Protein AF-A0A3N5U226-F1 (afdb_monomer)

Sequence (161 aa):
MPENASSSQNANSTENKHLIASLEPAGKGGFFFINFNNREPLKILKSIIRDSGIFEGQILSDLRIQELFLENETELAKRTGMDILGRRPNSEKELRDKLARKGFSKAAVNRTSERFLELRLLDDLEYCKSWIRSRIYAKRSSRNEILGKLITKGVGRDIAK

Mean predicted aligned error: 9.75 Å

Solvent-accessible surface area (backbone atoms only — not comparable to full-atom values): 9388 Å² total; per-residue (Å²): 136,87,88,83,92,79,75,93,83,78,100,68,80,67,78,55,70,40,41,27,69,41,76,42,76,63,61,88,84,57,34,25,31,43,32,37,77,83,52,80,63,43,82,39,43,49,65,49,36,62,77,70,70,60,58,68,73,40,73,39,39,60,68,57,50,52,50,52,51,48,54,40,48,20,52,53,44,38,56,53,46,50,58,54,49,73,74,41,89,54,34,63,51,52,48,47,56,52,43,44,74,73,69,50,52,71,64,26,42,49,56,32,51,53,53,30,42,77,69,61,75,37,48,53,58,61,41,46,53,53,53,50,51,57,41,60,76,62,73,73,66,55,73,66,60,51,49,54,53,36,46,77,40,61,41,50,73,86,67,66,113

Radius of gyration: 22.62 Å; Cα contacts (8 Å, |Δi|>4): 182; chains: 1; bounding box: 49×48×61 Å

Secondary structure (DSSP, 8-state):
----------------EEEEEEEEE-SSSSEEEEEESSS--EEEEHHHHHHTT--TT-EEEHHHHHHHHHHHHHHHHHHHHHHHHHHS---HHHHHHHHHHTT--HHHHHHHHHHHHHTTS--HHHHHHHHHHHHHHTT---HHHHHHHHHHTT--TTT--

pLDDT: mean 83.79, std 16.19, range [37.62, 97.62]

Nearest PDB structures (foldseek):
  3d5l-assembly1_A  TM=7.750E-01  e=8.404E-08  Limosilactobacillus reuteri subsp. rodentiu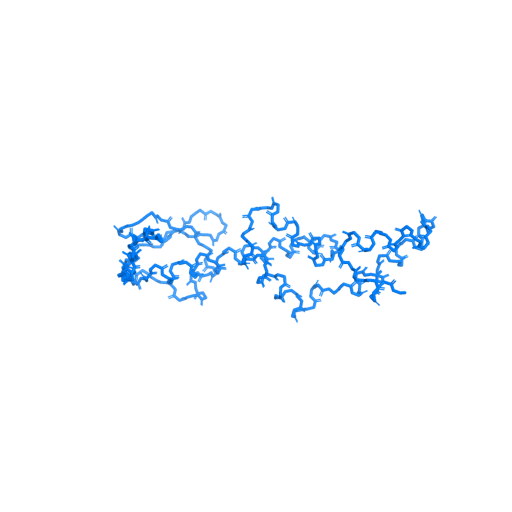m
  3d5l-assembly2_B  TM=8.131E-01  e=6.280E-07  Limosilactobacillus reuteri subsp. rodentium
  3e3v-assembly1_A  TM=9.405E-01  e=2.469E-04  Ligilactobacillus salivarius UCC118
  3dfg-assembly1_A  TM=9.156E-01  e=2.338E-03  Xanthomonas campestris pv. campestris
  3c1d-assembly3_A  TM=8.861E-01  e=5.044E-03  unclassified

Foldseek 3Di:
DDDDDDDDDDPDLPFPKWAQADWADPDPDQWTWRDTPPDDTDIAGNCLCVVVVNDHRDIDTPVRVVVSVLVRLLVVLLVVLCVVLVVDAAALQRSLVVSVVVPRDPSSSVSNSVVCVVVVSHDLLVVLVVQVVVCVVVVPDDLVVSLVVSVVSVRDPVSND

Structure (mmCIF, N/CA/C/O backbone):
data_AF-A0A3N5U226-F1
#
_entry.id   AF-A0A3N5U226-F1
#
loop_
_atom_site.group_PDB
_atom_site.id
_atom_site.type_symbol
_atom_site.label_atom_id
_atom_site.label_alt_id
_atom_site.label_comp_id
_atom_site.label_asym_id
_atom_site.label_entity_id
_atom_site.label_seq_id
_atom_site.pdbx_PDB_ins_code
_atom_site.Cartn_x
_atom_site.Cartn_y
_atom_site.Cartn_z
_atom_site.occupancy
_atom_site.B_iso_or_equiv
_atom_site.auth_seq_id
_atom_site.auth_comp_id
_atom_site.auth_asym_id
_atom_site.auth_atom_id
_atom_site.pdbx_PDB_model_num
ATOM 1 N N . MET A 1 1 ? 28.813 -32.248 28.721 1.00 40.25 1 MET A N 1
ATOM 2 C CA . MET A 1 1 ? 28.548 -31.010 29.481 1.00 40.25 1 MET A CA 1
ATOM 3 C C . MET A 1 1 ? 27.094 -30.617 29.235 1.00 40.25 1 MET A C 1
ATOM 5 O O . MET A 1 1 ? 26.733 -30.568 28.064 1.00 40.25 1 MET A O 1
ATOM 9 N N . PRO A 1 2 ? 26.255 -30.478 30.278 1.00 49.34 2 PRO A N 1
ATOM 10 C CA . PRO A 1 2 ? 24.883 -29.964 30.187 1.00 49.34 2 PRO A CA 1
ATOM 11 C C . PRO A 1 2 ? 24.832 -28.429 30.404 1.00 49.34 2 PRO A C 1
ATOM 13 O O . PRO A 1 2 ? 25.885 -27.829 30.582 1.00 49.34 2 PRO A O 1
ATOM 16 N N . GLU A 1 3 ? 23.614 -27.859 30.422 1.00 37.62 3 GLU A N 1
ATOM 17 C CA . GLU A 1 3 ? 23.191 -26.429 30.398 1.00 37.62 3 GLU A CA 1
ATOM 18 C C . GLU A 1 3 ? 23.043 -25.857 28.970 1.00 37.62 3 GLU A C 1
ATOM 20 O O . GLU A 1 3 ? 23.998 -25.781 28.213 1.00 37.62 3 GLU A O 1
ATOM 25 N N . ASN A 1 4 ? 21.856 -25.496 28.472 1.00 40.06 4 ASN A N 1
ATOM 26 C CA . ASN A 1 4 ? 20.805 -24.728 29.131 1.00 40.06 4 ASN A CA 1
ATOM 27 C C . ASN A 1 4 ? 19.396 -25.201 28.734 1.00 40.06 4 ASN A C 1
ATOM 29 O O . ASN A 1 4 ? 19.025 -25.187 27.561 1.00 40.06 4 ASN A O 1
ATOM 33 N N . ALA A 1 5 ? 18.588 -25.524 29.743 1.00 50.00 5 ALA A N 1
ATOM 34 C CA . ALA A 1 5 ? 17.144 -25.397 29.668 1.00 50.00 5 ALA A CA 1
ATOM 35 C C . ALA A 1 5 ? 16.786 -23.962 30.074 1.00 50.00 5 ALA A C 1
ATOM 37 O O . ALA A 1 5 ? 17.132 -23.519 31.166 1.00 50.00 5 ALA A O 1
ATOM 38 N N . SER A 1 6 ? 16.083 -23.237 29.210 1.00 43.75 6 SER A N 1
ATOM 39 C CA . SER A 1 6 ? 15.245 -22.111 29.618 1.00 43.75 6 SER A CA 1
ATOM 40 C C . SER A 1 6 ? 14.137 -21.919 28.594 1.00 43.75 6 SER A C 1
ATOM 42 O O . SER A 1 6 ? 14.302 -21.289 27.557 1.00 43.75 6 SER A O 1
ATOM 44 N N . SER A 1 7 ? 12.999 -22.494 28.972 1.00 43.88 7 SER A N 1
ATOM 45 C CA . SER A 1 7 ? 11.735 -21.768 29.021 1.00 43.88 7 SER A CA 1
ATOM 46 C C . SER A 1 7 ? 11.052 -21.472 27.689 1.00 43.88 7 SER A C 1
ATOM 48 O O . SER A 1 7 ? 11.143 -20.392 27.115 1.0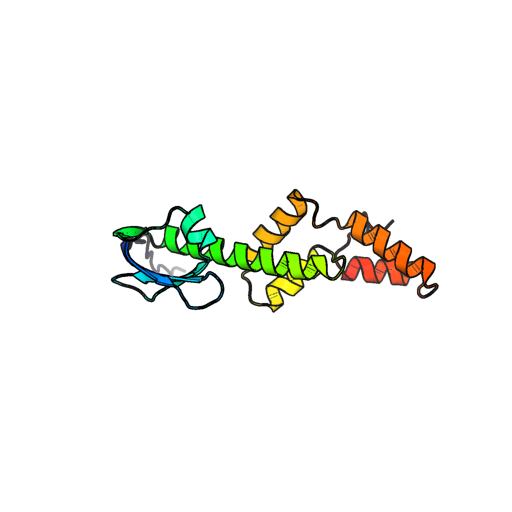0 43.88 7 SER A O 1
ATOM 50 N N . SER A 1 8 ? 10.204 -22.428 27.307 1.00 50.34 8 SER A N 1
ATOM 51 C CA . SER A 1 8 ? 8.808 -22.175 26.942 1.00 50.34 8 SER A CA 1
ATOM 52 C C . SER A 1 8 ? 8.261 -20.924 27.636 1.00 50.34 8 SER A C 1
ATOM 54 O O . SER A 1 8 ? 8.341 -20.893 28.857 1.00 50.34 8 SER A O 1
ATOM 56 N N . GLN A 1 9 ? 7.718 -19.961 26.875 1.00 40.97 9 GLN A N 1
ATOM 57 C CA . GLN A 1 9 ? 6.507 -19.122 27.076 1.00 40.97 9 GLN A CA 1
ATOM 58 C C . GLN A 1 9 ? 6.395 -18.262 25.790 1.00 40.97 9 GLN A C 1
ATOM 60 O O . GLN A 1 9 ? 7.381 -17.677 25.372 1.00 40.97 9 GLN A O 1
ATOM 65 N N . ASN A 1 10 ? 5.299 -18.151 25.037 1.00 44.03 10 ASN A N 1
ATOM 66 C CA . ASN A 1 10 ? 3.906 -18.128 25.446 1.00 44.03 10 ASN A CA 1
ATOM 67 C C . ASN A 1 10 ? 3.003 -18.499 24.249 1.00 44.03 10 ASN A C 1
ATOM 69 O O . ASN A 1 10 ? 2.854 -17.724 23.308 1.00 44.03 10 ASN A O 1
ATOM 73 N N . ALA A 1 11 ? 2.351 -19.660 24.314 1.00 43.47 11 ALA A N 1
ATOM 74 C CA . ALA A 1 11 ? 1.199 -20.018 23.484 1.00 43.47 11 ALA A CA 1
ATOM 75 C C . ALA A 1 11 ? -0.095 -19.408 24.071 1.00 43.47 11 ALA A C 1
ATOM 77 O O . ALA A 1 11 ? -1.097 -20.094 24.229 1.00 43.47 11 ALA A O 1
ATOM 78 N N . ASN A 1 12 ? -0.041 -18.121 24.437 1.00 42.69 12 ASN A N 1
ATOM 79 C CA . ASN A 1 12 ? -1.114 -17.370 25.097 1.00 42.69 12 ASN A CA 1
ATOM 80 C C . ASN A 1 12 ? -1.408 -16.062 24.346 1.00 42.69 12 ASN A C 1
ATOM 82 O O . ASN A 1 12 ? -1.397 -14.977 24.924 1.00 42.69 12 ASN A O 1
ATOM 86 N N . SER A 1 13 ? -1.684 -16.138 23.045 1.00 45.06 13 SER A N 1
ATOM 87 C CA . SER A 1 13 ? -2.413 -15.060 22.364 1.00 45.06 13 SER A CA 1
ATOM 88 C C . SER A 1 13 ? -3.897 -15.228 22.675 1.00 45.06 13 SER A C 1
ATOM 90 O O . SER A 1 13 ? -4.687 -15.583 21.805 1.00 45.06 13 SER A O 1
ATOM 92 N N . THR A 1 14 ? -4.267 -15.060 23.946 1.00 50.72 14 THR A N 1
ATOM 93 C CA . THR A 1 14 ? -5.661 -14.878 24.351 1.00 50.72 14 THR A CA 1
ATOM 94 C C . THR A 1 14 ? -6.273 -13.865 23.394 1.00 50.72 14 THR A C 1
ATOM 96 O O . THR A 1 14 ? -5.677 -12.813 23.176 1.00 50.72 14 THR A O 1
ATOM 99 N N . GLU A 1 15 ? -7.400 -14.212 22.771 1.00 66.12 15 GLU A N 1
ATOM 100 C CA . GLU A 1 15 ? -8.156 -13.343 21.870 1.00 66.12 15 GLU A CA 1
ATOM 101 C C . GLU A 1 15 ? -8.509 -12.032 22.585 1.00 66.12 15 GLU A C 1
ATOM 103 O O . GLU A 1 15 ? -9.603 -11.894 23.139 1.00 66.12 15 GLU A O 1
ATOM 108 N N . ASN A 1 16 ? -7.601 -11.057 22.604 1.00 84.25 16 ASN A N 1
ATOM 109 C CA . ASN A 1 16 ? -7.954 -9.731 23.065 1.00 84.25 16 ASN A CA 1
ATOM 110 C C . ASN A 1 16 ? -8.988 -9.211 22.079 1.00 84.25 16 ASN A C 1
ATOM 112 O O . ASN A 1 16 ? -8.772 -9.133 20.865 1.00 84.25 16 ASN A O 1
ATOM 116 N N . LYS A 1 17 ? -10.169 -8.970 22.631 1.00 91.62 17 LYS A N 1
ATOM 117 C CA . LYS A 1 17 ? -11.340 -8.502 21.918 1.00 91.62 17 LYS A CA 1
ATOM 118 C C . LYS A 1 17 ? -11.449 -7.010 22.161 1.00 91.62 17 LYS A C 1
ATOM 120 O O . LYS A 1 17 ? -11.430 -6.542 23.299 1.00 91.62 17 LYS A O 1
ATOM 125 N N . HIS A 1 18 ? -11.552 -6.269 21.073 1.00 93.44 18 HIS A N 1
ATOM 126 C CA . HIS A 1 18 ? -11.608 -4.820 21.074 1.00 93.44 18 HIS A CA 1
ATOM 127 C C . HIS A 1 18 ? -12.950 -4.401 20.498 1.00 93.44 18 HIS A C 1
ATOM 129 O O . HIS A 1 18 ? -13.240 -4.673 19.332 1.00 93.44 18 HIS A O 1
ATOM 135 N N . LEU A 1 19 ? -13.778 -3.772 21.328 1.00 95.75 19 LEU A N 1
ATOM 136 C CA . LEU A 1 19 ? -15.070 -3.251 20.903 1.00 95.75 19 LEU A CA 1
ATOM 137 C C . LEU A 1 19 ? -14.854 -1.906 20.215 1.00 95.75 19 LEU A C 1
ATOM 139 O O . LEU A 1 19 ? -14.226 -1.016 20.792 1.00 95.75 19 LEU A O 1
ATOM 143 N N . ILE A 1 20 ? -15.404 -1.751 19.016 1.00 96.75 20 ILE A N 1
ATOM 144 C CA . ILE A 1 20 ? -15.470 -0.465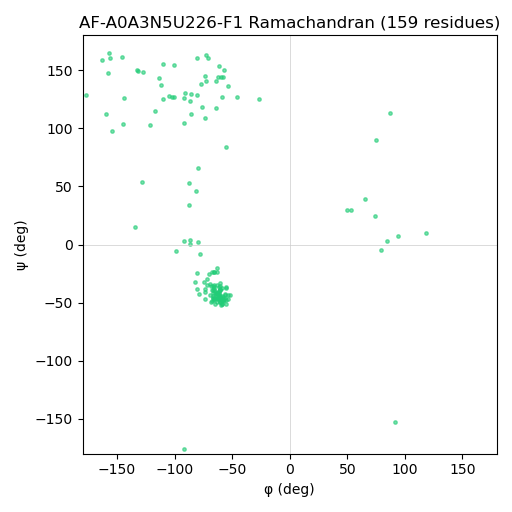 18.327 1.00 96.75 20 ILE A CA 1
ATOM 145 C C . ILE A 1 20 ? -16.539 0.384 19.012 1.00 96.75 20 ILE A C 1
ATOM 147 O O . ILE A 1 20 ? -17.731 0.102 18.901 1.00 96.75 20 ILE A O 1
ATOM 151 N N . ALA A 1 21 ? -16.099 1.409 19.732 1.00 95.75 21 ALA A N 1
ATOM 152 C CA . ALA A 1 21 ? -16.960 2.320 20.472 1.00 95.75 21 ALA A CA 1
ATOM 153 C C . ALA A 1 21 ? -17.604 3.370 19.556 1.00 95.75 21 ALA A C 1
ATOM 155 O O . ALA A 1 21 ? -18.792 3.641 19.694 1.00 95.75 21 ALA A O 1
ATOM 156 N N . SER A 1 22 ? -16.840 3.938 18.618 1.00 96.12 22 SER A N 1
ATOM 157 C CA . SER A 1 22 ? -17.352 4.898 17.633 1.00 96.12 22 SER A CA 1
ATOM 158 C C . SER A 1 22 ? -16.490 4.954 16.367 1.00 96.12 22 SER A C 1
ATOM 160 O O . SER A 1 22 ? -15.321 4.546 16.364 1.00 96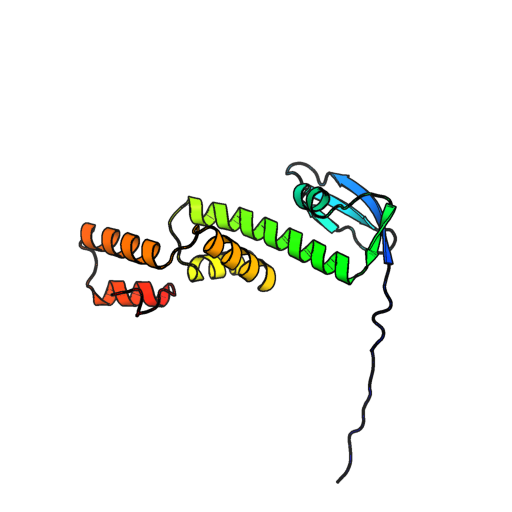.12 22 SER A O 1
ATOM 162 N N . LEU A 1 23 ? -17.078 5.463 15.281 1.00 96.19 23 LEU A N 1
ATOM 163 C CA . LEU A 1 23 ? -16.442 5.739 13.996 1.00 96.19 23 LEU A CA 1
ATOM 164 C C . LEU A 1 23 ? -16.594 7.223 13.647 1.00 96.19 23 LEU A C 1
ATOM 166 O O . LEU A 1 23 ? -17.628 7.670 13.153 1.00 96.19 23 LEU A O 1
ATOM 170 N N . GLU A 1 24 ? -15.528 7.995 13.829 1.00 95.50 24 GLU A N 1
ATOM 171 C CA . GLU A 1 24 ? -15.587 9.453 13.696 1.00 95.50 24 GLU A CA 1
ATOM 172 C C . GLU A 1 24 ? -14.807 9.954 12.477 1.00 95.50 24 GLU A C 1
ATOM 174 O O . GLU A 1 24 ? -13.688 9.500 12.235 1.00 95.50 24 GLU A O 1
ATOM 179 N N . PRO A 1 25 ? -15.329 10.911 11.688 1.00 95.56 25 PRO A N 1
ATOM 180 C CA . PRO A 1 25 ? -14.572 11.503 10.590 1.00 95.56 25 PRO A CA 1
ATOM 181 C C . PRO A 1 25 ? -13.279 12.169 11.082 1.00 95.56 25 PRO A C 1
ATOM 183 O O . PRO A 1 25 ? -13.301 13.071 11.913 1.00 95.56 25 PRO A O 1
ATOM 186 N N . ALA A 1 26 ? -12.138 11.810 10.492 1.00 93.12 26 ALA A N 1
ATOM 187 C CA . ALA A 1 26 ? -10.826 12.358 10.852 1.00 93.12 26 ALA A CA 1
ATOM 188 C C . ALA A 1 26 ? -10.490 13.662 10.089 1.00 93.12 26 ALA A C 1
ATOM 190 O O . ALA A 1 26 ? -9.337 13.901 9.718 1.00 93.12 26 ALA A O 1
ATOM 191 N N . GLY A 1 27 ? -11.507 14.485 9.808 1.00 87.56 27 GLY A N 1
ATOM 192 C CA . GLY A 1 27 ? -11.406 15.734 9.045 1.00 87.56 27 GLY A CA 1
ATOM 193 C C . GLY A 1 27 ? -11.636 15.588 7.533 1.00 87.56 27 GLY A C 1
ATOM 194 O O . GLY A 1 27 ? -12.357 14.706 7.063 1.00 87.56 27 GLY A O 1
ATOM 195 N N . LYS A 1 28 ? -11.037 16.490 6.740 1.00 75.25 28 LYS A N 1
ATOM 196 C CA . LYS A 1 28 ? -11.107 16.451 5.266 1.00 75.25 28 LYS A CA 1
ATOM 197 C C . LYS A 1 28 ? -10.152 15.377 4.724 1.00 75.25 28 LYS A C 1
ATOM 199 O O . LYS A 1 28 ? -9.020 15.275 5.183 1.00 75.25 28 LYS A O 1
ATOM 204 N N . GLY A 1 29 ? -10.589 14.599 3.729 1.00 75.25 29 GLY A N 1
ATOM 205 C CA . GLY A 1 29 ? -9.735 13.605 3.051 1.00 75.25 29 GLY A CA 1
ATOM 206 C C . GLY A 1 29 ? -10.182 12.144 3.158 1.00 75.25 29 GLY A C 1
ATOM 207 O O . GLY A 1 29 ? -9.435 11.258 2.759 1.00 75.25 29 GLY A O 1
ATOM 208 N N . GLY A 1 30 ? -11.392 11.875 3.662 1.00 90.69 30 GLY A N 1
ATOM 209 C CA . GLY A 1 30 ? -11.992 10.536 3.607 1.00 90.69 30 GLY A CA 1
ATOM 210 C C . GLY A 1 30 ? -11.395 9.521 4.587 1.00 90.69 30 GLY A C 1
ATOM 211 O O . GLY A 1 30 ? -11.483 8.322 4.334 1.00 90.69 30 GLY A O 1
ATOM 212 N N . PHE A 1 31 ? -10.800 9.987 5.684 1.00 95.12 31 PHE A N 1
ATOM 213 C CA . PHE A 1 31 ? -10.332 9.157 6.796 1.00 95.12 31 PHE A CA 1
ATOM 214 C C . PHE A 1 31 ? -11.322 9.196 7.957 1.00 95.12 31 PHE A C 1
ATOM 216 O O . PHE A 1 31 ? -12.036 10.182 8.132 1.00 95.12 31 PHE A O 1
ATOM 223 N N . PHE A 1 32 ? -11.312 8.143 8.761 1.00 96.88 32 PHE A N 1
ATOM 224 C CA . PHE A 1 32 ? -12.081 8.000 9.989 1.00 96.88 32 PHE A CA 1
ATOM 225 C C . PHE A 1 32 ? -11.167 7.492 11.105 1.00 96.88 32 PHE A C 1
ATOM 227 O O . PHE A 1 32 ? -10.200 6.775 10.839 1.00 96.88 32 PHE A O 1
ATOM 234 N N . PHE A 1 33 ? -11.473 7.865 12.339 1.00 97.06 33 PHE A N 1
ATOM 235 C CA . PHE A 1 33 ? -10.934 7.242 13.535 1.00 97.06 33 PHE A CA 1
ATOM 236 C C . PHE A 1 33 ? -11.868 6.120 13.975 1.00 97.06 33 PHE A C 1
ATOM 238 O O . PHE A 1 33 ? -13.066 6.332 14.141 1.00 97.06 33 PHE A O 1
ATOM 245 N N . ILE A 1 34 ? -11.305 4.928 14.140 1.00 96.88 34 ILE A N 1
ATOM 246 C CA . ILE A 1 34 ? -11.947 3.803 14.807 1.00 96.88 34 ILE A CA 1
ATOM 247 C C . ILE A 1 34 ? -11.549 3.890 16.273 1.00 96.88 34 ILE A C 1
ATOM 249 O O . ILE A 1 34 ? -10.402 3.589 16.613 1.00 96.88 34 ILE A O 1
ATOM 253 N N . ASN A 1 35 ? -12.476 4.334 17.114 1.00 96.56 35 ASN A N 1
ATOM 254 C CA . ASN A 1 35 ? -12.268 4.422 18.551 1.00 96.56 35 ASN A CA 1
ATOM 255 C C . ASN A 1 35 ? -12.601 3.075 19.184 1.00 96.56 35 ASN A C 1
ATOM 257 O O . ASN A 1 35 ? -13.667 2.510 18.936 1.00 96.56 35 ASN A O 1
ATOM 261 N N . PHE A 1 36 ? -11.696 2.563 20.009 1.00 95.31 36 PHE A N 1
ATOM 262 C CA . PHE A 1 36 ? -11.902 1.321 20.741 1.00 95.31 36 PHE A CA 1
ATOM 263 C C . PHE A 1 36 ? -12.064 1.609 22.228 1.00 95.31 36 PHE A C 1
ATOM 265 O O . PHE A 1 36 ? -11.552 2.599 22.741 1.00 95.31 36 PHE A O 1
ATOM 272 N N . ASN A 1 37 ? -12.739 0.715 22.941 1.00 92.25 37 ASN A N 1
ATOM 273 C CA . ASN A 1 37 ? -12.935 0.858 24.384 1.00 92.25 37 ASN A CA 1
ATOM 274 C C . ASN A 1 37 ? -11.654 0.667 25.218 1.00 92.25 37 ASN A C 1
ATOM 276 O O . ASN A 1 37 ? -11.581 1.142 26.346 1.00 92.25 37 ASN A O 1
ATOM 280 N N . ASN A 1 38 ? -10.676 -0.072 24.699 1.00 91.06 38 ASN A N 1
ATOM 281 C CA . ASN A 1 38 ? -9.528 -0.569 25.461 1.00 91.06 38 ASN A CA 1
ATOM 282 C C . ASN A 1 38 ? -8.184 -0.373 24.742 1.00 91.06 38 ASN A C 1
ATOM 284 O O . ASN A 1 38 ? -7.196 -1.014 25.101 1.00 91.06 38 ASN A O 1
ATOM 288 N N . ARG A 1 39 ? -8.14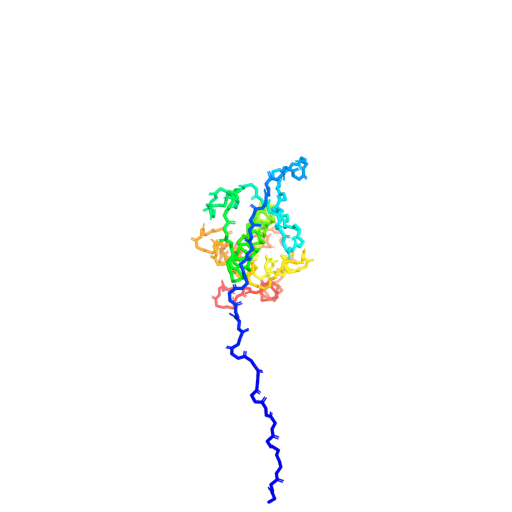2 0.463 23.702 1.00 92.06 39 ARG A N 1
ATOM 289 C CA . ARG A 1 39 ? -6.915 0.766 22.961 1.00 92.06 39 ARG A CA 1
ATOM 290 C C . ARG A 1 39 ? -7.016 2.103 22.244 1.00 92.06 39 ARG A C 1
ATOM 292 O O . ARG A 1 39 ? -8.106 2.626 22.029 1.00 92.06 39 ARG A O 1
ATOM 299 N N . GLU A 1 40 ? -5.857 2.592 21.828 1.00 92.50 40 GLU A N 1
ATOM 300 C CA . GLU A 1 40 ? -5.741 3.825 21.062 1.00 92.50 40 GLU A CA 1
ATOM 301 C C . GLU A 1 40 ? -6.548 3.780 19.752 1.00 92.50 40 GLU A C 1
ATOM 303 O O . GLU A 1 40 ? -6.609 2.727 19.094 1.00 92.50 40 GLU A O 1
ATOM 308 N N . PRO A 1 41 ? -7.134 4.918 19.337 1.00 93.81 41 PRO A N 1
ATOM 309 C CA . PRO A 1 41 ? -7.856 5.015 18.081 1.00 93.81 41 PRO A CA 1
ATOM 310 C C . PRO A 1 41 ? -6.988 4.686 16.866 1.00 93.81 41 PRO A C 1
ATOM 312 O O . PRO A 1 41 ? -5.819 5.067 16.775 1.00 93.81 41 PRO A O 1
ATOM 315 N N . LEU A 1 42 ? -7.589 4.041 15.867 1.00 93.88 42 LEU A N 1
ATOM 316 C CA . LEU A 1 42 ? -6.938 3.788 14.582 1.00 93.88 42 LEU A CA 1
ATOM 317 C C . LEU A 1 42 ? -7.469 4.711 13.495 1.00 93.88 42 LEU A C 1
ATOM 319 O O . LEU A 1 42 ? -8.666 4.746 13.230 1.00 93.88 42 LEU A O 1
ATOM 323 N N . LYS A 1 43 ? -6.569 5.395 12.785 1.00 95.38 43 LYS A N 1
ATOM 324 C CA . LYS A 1 43 ? -6.932 6.188 11.607 1.00 95.38 43 LYS A CA 1
ATOM 325 C C . LYS A 1 43 ? -6.964 5.317 10.352 1.00 95.38 43 LYS A C 1
ATOM 327 O O . LYS A 1 43 ? -5.916 4.890 9.870 1.00 95.38 43 LYS A O 1
ATOM 332 N N . ILE A 1 44 ? -8.150 5.113 9.788 1.00 96.25 44 ILE A N 1
ATOM 333 C CA . ILE A 1 44 ? -8.391 4.229 8.642 1.00 96.25 44 ILE A CA 1
ATOM 334 C C . ILE A 1 44 ? -9.140 4.977 7.533 1.00 96.25 44 ILE A C 1
ATOM 336 O O . ILE A 1 44 ? -9.923 5.896 7.776 1.00 96.25 44 ILE A O 1
ATOM 340 N N . LEU A 1 45 ? -8.883 4.615 6.278 1.00 96.31 45 LEU A N 1
ATOM 341 C CA . LEU A 1 45 ? -9.627 5.121 5.128 1.00 96.31 45 LEU A CA 1
ATOM 342 C C . LEU A 1 45 ? -11.098 4.687 5.171 1.00 96.31 45 LEU A C 1
ATOM 344 O O . LEU A 1 45 ? -11.410 3.523 5.413 1.00 96.31 45 LEU A O 1
ATOM 348 N N . LYS A 1 46 ? -12.010 5.587 4.787 1.00 95.31 46 LYS A N 1
ATOM 349 C CA . LYS A 1 46 ? -13.445 5.281 4.655 1.00 95.31 46 LYS A CA 1
ATOM 350 C C . LYS A 1 46 ? -13.706 4.092 3.727 1.00 95.31 46 LYS A C 1
ATOM 352 O O . LYS A 1 46 ? -14.619 3.314 3.975 1.00 95.31 46 LYS A O 1
ATOM 357 N N . SER A 1 47 ? -12.924 3.965 2.650 1.00 94.56 47 SER A N 1
ATOM 358 C CA . SER A 1 47 ? -13.048 2.831 1.729 1.00 94.56 47 SER A CA 1
ATOM 359 C C . SER A 1 47 ? -12.791 1.513 2.443 1.00 94.56 47 SER A C 1
ATOM 361 O O . SER A 1 47 ? -13.595 0.611 2.312 1.00 94.56 47 SER A O 1
ATOM 363 N N . ILE A 1 48 ? -11.756 1.446 3.278 1.00 96.69 48 ILE A N 1
ATOM 364 C CA . ILE A 1 48 ? -11.405 0.234 4.021 1.00 96.69 48 ILE A CA 1
ATOM 365 C C . ILE A 1 48 ? -12.474 -0.108 5.053 1.00 96.69 48 ILE A C 1
ATOM 367 O O . ILE A 1 48 ? -12.878 -1.254 5.139 1.00 96.69 48 ILE A O 1
ATOM 371 N N . ILE A 1 49 ? -13.015 0.878 5.771 1.00 95.88 49 ILE A N 1
ATOM 372 C CA . ILE A 1 49 ? -14.121 0.630 6.713 1.00 95.88 49 ILE A CA 1
ATOM 373 C C . ILE A 1 49 ? -15.306 -0.032 6.003 1.00 95.88 49 ILE A C 1
ATOM 375 O O . ILE A 1 49 ? -15.834 -1.031 6.480 1.00 95.88 49 ILE A O 1
ATOM 379 N N . ARG A 1 50 ? -15.687 0.485 4.831 1.00 95.31 50 ARG A N 1
ATOM 380 C CA . ARG A 1 50 ? -16.782 -0.075 4.035 1.00 95.31 50 ARG A CA 1
ATOM 381 C C . ARG A 1 50 ? -16.433 -1.450 3.457 1.00 95.31 50 ARG A C 1
ATOM 383 O O . ARG A 1 50 ? -17.232 -2.370 3.578 1.00 95.31 50 ARG A O 1
ATOM 390 N N . ASP A 1 51 ? -15.276 -1.575 2.817 1.00 95.00 51 ASP A N 1
ATOM 391 C CA . ASP A 1 51 ? -14.886 -2.765 2.054 1.00 95.00 51 ASP A CA 1
ATOM 392 C C . ASP A 1 51 ? -14.560 -3.948 2.990 1.00 95.00 51 ASP A C 1
ATOM 394 O O . ASP A 1 51 ? -14.814 -5.099 2.646 1.00 95.00 51 ASP A O 1
ATOM 398 N N . SER A 1 52 ? -14.077 -3.658 4.201 1.00 93.94 52 SER A N 1
ATOM 399 C CA . SER A 1 52 ? -13.753 -4.637 5.246 1.00 93.94 52 SER A CA 1
ATOM 400 C C . SER A 1 52 ? -14.917 -4.902 6.214 1.00 93.94 52 SER A C 1
ATOM 402 O O . SER A 1 52 ? -14.743 -5.666 7.167 1.00 93.94 52 SER A O 1
ATOM 404 N N . GLY A 1 53 ? -16.086 -4.286 5.980 1.00 95.12 53 GLY A N 1
ATOM 405 C CA . GLY A 1 53 ? -17.315 -4.508 6.748 1.00 95.12 53 GLY A CA 1
ATOM 406 C C . GLY A 1 53 ? -17.226 -4.066 8.210 1.00 95.12 53 GLY A C 1
ATOM 407 O O . GLY A 1 53 ? -17.719 -4.770 9.090 1.00 95.12 53 GLY A O 1
ATOM 408 N N . ILE A 1 54 ? -16.560 -2.940 8.475 1.00 96.19 54 ILE A N 1
ATOM 409 C CA . ILE A 1 54 ? -16.339 -2.415 9.823 1.00 96.19 54 ILE A CA 1
ATOM 410 C C . ILE A 1 54 ? -17.464 -1.459 10.232 1.00 96.19 54 ILE A C 1
ATOM 412 O O . ILE A 1 54 ? -17.788 -0.526 9.494 1.00 96.19 54 ILE A O 1
ATOM 416 N N . PHE A 1 55 ? -18.037 -1.662 11.420 1.00 95.25 55 PHE A N 1
ATOM 417 C CA . PHE A 1 55 ? -19.126 -0.841 11.964 1.00 95.25 55 PHE A CA 1
ATOM 418 C C . PHE A 1 55 ? -19.042 -0.697 13.494 1.00 95.25 55 PHE A C 1
ATOM 420 O O . PHE A 1 55 ? -18.354 -1.461 14.171 1.00 95.25 55 PHE A O 1
ATOM 427 N N . GLU A 1 56 ? -19.724 0.309 14.046 1.00 95.88 56 GLU A N 1
ATOM 428 C CA . GLU A 1 56 ? -19.783 0.552 15.495 1.00 95.88 56 GLU A CA 1
ATOM 429 C C . GLU A 1 56 ? -20.447 -0.608 16.247 1.00 95.88 56 GLU A C 1
ATOM 431 O O . GLU A 1 56 ? -21.385 -1.231 15.755 1.00 95.88 56 GLU A O 1
ATOM 436 N N . GLY A 1 57 ? -19.963 -0.914 17.451 1.00 95.69 57 GLY A N 1
ATOM 437 C CA . GLY A 1 57 ? -20.430 -2.053 18.245 1.00 95.69 57 GLY A CA 1
ATOM 438 C C . GLY A 1 57 ? -19.843 -3.405 17.822 1.00 95.69 57 GLY A C 1
ATOM 439 O O . GLY A 1 57 ? -20.077 -4.411 18.491 1.00 95.69 57 GLY A O 1
ATOM 440 N N . GLN A 1 58 ? -19.051 -3.456 16.747 1.00 95.88 58 GLN A N 1
ATOM 441 C CA . GLN A 1 58 ? -18.349 -4.669 16.337 1.00 95.88 58 GLN A CA 1
ATOM 442 C C . GLN A 1 58 ? -17.168 -4.973 17.268 1.00 95.88 58 GLN A C 1
ATOM 444 O O . GLN A 1 58 ? -16.468 -4.074 17.734 1.00 95.88 58 GLN A O 1
ATOM 449 N N . ILE A 1 59 ? -16.912 -6.261 17.497 1.00 95.56 59 ILE A N 1
ATOM 450 C CA . ILE A 1 59 ? -15.750 -6.747 18.244 1.00 95.56 59 ILE A CA 1
ATOM 451 C C . ILE A 1 59 ? -14.704 -7.266 17.259 1.00 95.56 59 ILE A C 1
ATOM 453 O O . ILE A 1 59 ? -15.003 -8.136 16.442 1.00 95.56 59 ILE A O 1
ATOM 457 N N . LEU A 1 60 ? -13.472 -6.771 17.365 1.00 95.06 60 LEU A N 1
ATOM 458 C CA . LEU A 1 60 ? -12.334 -7.233 16.572 1.00 95.06 60 LEU A CA 1
ATOM 459 C C . LEU A 1 60 ? -11.289 -7.916 17.453 1.00 95.06 60 LEU A C 1
ATOM 461 O O . LEU A 1 60 ? -11.031 -7.474 18.572 1.00 95.06 60 LEU A O 1
ATOM 465 N N . SER A 1 61 ? -10.668 -8.971 16.930 1.00 94.69 61 SER A N 1
ATOM 466 C CA . SER A 1 61 ? -9.466 -9.560 17.522 1.00 94.69 61 SER A CA 1
ATOM 467 C C . SER A 1 61 ? -8.217 -8.761 17.143 1.00 94.69 61 SER A C 1
ATOM 469 O O . SER A 1 61 ? -8.207 -8.058 16.127 1.00 94.69 61 SER A O 1
ATOM 471 N N . ASP A 1 62 ? -7.138 -8.928 17.907 1.00 92.56 62 ASP A N 1
ATOM 472 C CA . ASP A 1 62 ? -5.814 -8.381 17.570 1.00 92.56 62 ASP A CA 1
ATOM 473 C C . ASP A 1 62 ? -5.368 -8.747 16.145 1.00 92.56 62 ASP A C 1
ATOM 475 O O . ASP A 1 62 ? -4.898 -7.890 15.396 1.00 92.56 62 ASP A O 1
ATOM 479 N N . LEU A 1 63 ? -5.573 -10.003 15.732 1.00 92.88 63 LEU A N 1
ATOM 480 C CA . LEU A 1 63 ? -5.250 -10.454 14.375 1.00 92.88 63 LEU A CA 1
ATOM 481 C C . LEU A 1 63 ? -6.050 -9.682 13.324 1.00 92.88 63 LEU A C 1
ATOM 483 O O . LEU A 1 63 ? -5.479 -9.170 12.363 1.00 92.88 63 LEU A O 1
ATOM 487 N N . ARG A 1 64 ? -7.363 -9.521 13.533 1.00 95.00 64 ARG A N 1
ATOM 488 C CA . ARG A 1 64 ? -8.206 -8.783 12.589 1.00 95.00 64 ARG A CA 1
ATOM 489 C C . ARG A 1 64 ? -7.829 -7.303 12.524 1.00 95.00 64 ARG A C 1
ATOM 491 O O . ARG A 1 64 ? -7.884 -6.691 11.461 1.00 95.00 64 ARG A O 1
ATOM 498 N N . ILE A 1 65 ? -7.412 -6.725 13.646 1.00 95.00 65 ILE A N 1
ATOM 499 C CA . ILE A 1 65 ? -6.883 -5.361 13.708 1.00 95.00 65 ILE A CA 1
ATOM 500 C C . ILE A 1 65 ? -5.585 -5.229 12.903 1.00 95.00 65 ILE A C 1
ATOM 502 O O . ILE A 1 65 ? -5.423 -4.251 12.171 1.00 95.00 65 ILE A O 1
ATOM 506 N N . GLN A 1 66 ? -4.666 -6.192 13.020 1.00 94.12 66 GLN A N 1
ATOM 507 C CA . GLN A 1 66 ? -3.421 -6.207 12.245 1.00 94.12 66 GLN A CA 1
ATOM 508 C C . GLN A 1 66 ? -3.695 -6.331 10.743 1.00 94.12 66 GLN A C 1
ATOM 510 O O . GLN A 1 66 ? -3.094 -5.610 9.944 1.00 94.12 66 GLN A O 1
ATOM 515 N N . GLU A 1 67 ? -4.637 -7.192 10.356 1.00 95.12 67 GLU A N 1
ATOM 516 C CA . GLU A 1 67 ? -5.097 -7.303 8.970 1.00 95.12 67 GLU A CA 1
ATOM 517 C C . GLU A 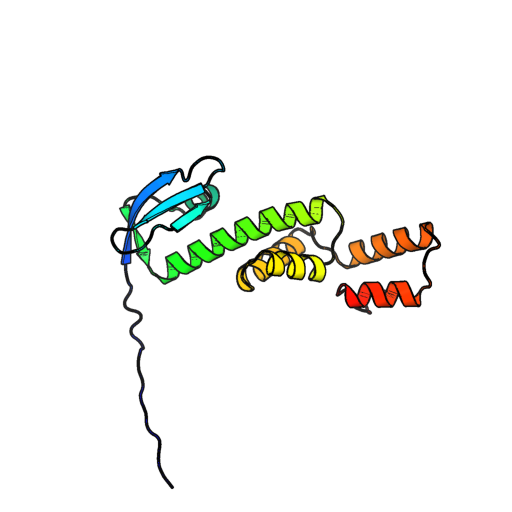1 67 ? -5.671 -5.982 8.461 1.00 95.12 67 GLU A C 1
ATOM 519 O O . GLU A 1 67 ? -5.255 -5.511 7.404 1.00 95.12 67 GLU A O 1
ATOM 524 N N . LEU A 1 68 ? -6.560 -5.347 9.230 1.00 96.06 68 LEU A N 1
ATOM 525 C CA . LEU A 1 68 ? -7.178 -4.072 8.867 1.00 96.06 68 LEU A CA 1
ATOM 526 C C . LEU A 1 68 ? -6.132 -2.961 8.696 1.00 96.06 68 LEU A C 1
ATOM 528 O O . LEU A 1 68 ? -6.219 -2.145 7.775 1.00 96.06 68 LEU A O 1
ATOM 532 N N . PHE A 1 69 ? -5.115 -2.940 9.560 1.00 95.25 69 PHE A N 1
ATOM 533 C CA . PHE A 1 69 ? -3.996 -2.011 9.440 1.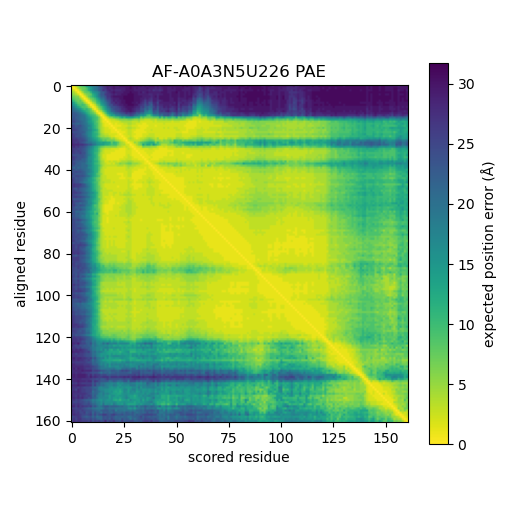00 95.25 69 PHE A CA 1
ATOM 534 C C . PHE A 1 69 ? -3.223 -2.237 8.136 1.00 95.25 69 PHE A C 1
ATOM 536 O O . PHE A 1 69 ? -2.965 -1.282 7.400 1.00 95.25 69 PHE A O 1
ATOM 543 N N . LEU A 1 70 ? -2.909 -3.494 7.811 1.00 95.94 70 LEU A N 1
ATOM 544 C CA . LEU A 1 70 ? -2.206 -3.849 6.581 1.00 95.94 70 LEU A CA 1
ATOM 545 C C . LEU A 1 70 ? -3.047 -3.568 5.326 1.00 95.94 70 LEU A C 1
ATOM 547 O O . LEU A 1 70 ? -2.505 -3.100 4.325 1.00 95.94 70 LEU A O 1
ATOM 551 N N . GLU A 1 71 ? -4.355 -3.828 5.355 1.00 96.62 71 GLU A N 1
ATOM 552 C CA . GLU A 1 71 ? -5.301 -3.483 4.284 1.00 96.62 71 GLU A CA 1
ATOM 553 C C . GLU A 1 71 ? -5.293 -1.969 4.023 1.00 96.62 71 GLU A C 1
ATOM 555 O O . GLU A 1 71 ? -5.127 -1.530 2.881 1.00 96.62 71 GLU A O 1
ATOM 560 N N . ASN A 1 72 ? -5.377 -1.168 5.088 1.00 97.19 72 ASN A N 1
ATOM 561 C CA . ASN A 1 72 ? -5.325 0.289 5.010 1.00 97.19 72 ASN A CA 1
ATOM 562 C C . ASN A 1 72 ? -3.989 0.814 4.482 1.00 97.19 72 ASN A C 1
ATOM 564 O O . ASN A 1 72 ? -3.966 1.666 3.592 1.00 97.19 72 ASN A O 1
ATOM 568 N N . GLU A 1 73 ? -2.877 0.288 4.986 1.00 97.38 73 GLU A N 1
ATOM 569 C CA . GLU A 1 73 ? -1.548 0.664 4.515 1.00 97.38 73 GLU A CA 1
ATOM 570 C C . GLU A 1 73 ? -1.343 0.285 3.039 1.00 97.38 73 GLU A C 1
ATOM 572 O O . GLU A 1 73 ? -0.838 1.090 2.256 1.00 97.38 73 GLU A O 1
ATOM 577 N N . THR A 1 74 ? -1.794 -0.906 2.634 1.00 97.56 74 THR A N 1
ATOM 578 C CA . THR A 1 74 ? -1.729 -1.374 1.241 1.00 97.56 74 THR A CA 1
ATOM 579 C C . THR A 1 74 ? -2.535 -0.462 0.316 1.00 97.56 74 THR A C 1
ATOM 581 O O . THR A 1 74 ? -2.081 -0.125 -0.774 1.00 97.56 74 THR A O 1
ATOM 584 N N . GLU A 1 75 ? -3.721 -0.020 0.728 1.00 97.19 75 GLU A N 1
ATOM 585 C CA . GLU A 1 75 ? -4.545 0.894 -0.069 1.00 97.19 75 GLU A CA 1
ATOM 586 C C . GLU A 1 75 ? -3.912 2.288 -0.207 1.00 97.19 75 GLU A C 1
ATOM 588 O O . GLU A 1 75 ? -3.911 2.877 -1.292 1.00 97.19 75 GLU A O 1
ATOM 593 N N . LEU A 1 76 ? -3.289 2.805 0.854 1.00 96.75 76 LEU A N 1
ATOM 594 C CA . LEU A 1 76 ? -2.515 4.049 0.783 1.00 96.75 76 LEU A CA 1
ATOM 595 C C . LEU A 1 76 ? -1.285 3.911 -0.129 1.00 96.75 76 LEU A C 1
ATOM 597 O O . LEU A 1 76 ? -0.987 4.821 -0.916 1.00 96.75 76 LEU A O 1
ATOM 601 N N . ALA A 1 77 ? -0.598 2.768 -0.063 1.00 97.56 77 ALA A N 1
ATOM 602 C CA . ALA A 1 77 ? 0.525 2.446 -0.935 1.00 97.56 77 ALA A CA 1
ATOM 603 C C . ALA A 1 77 ? 0.084 2.353 -2.403 1.00 97.56 77 ALA A C 1
ATOM 605 O O . ALA A 1 77 ? 0.753 2.925 -3.264 1.00 97.56 77 ALA A O 1
ATOM 606 N N . LYS A 1 78 ? -1.073 1.741 -2.696 1.00 97.06 78 LYS A N 1
ATOM 607 C CA . LYS A 1 78 ? -1.670 1.711 -4.043 1.00 97.06 78 LYS A CA 1
ATOM 608 C C . LYS A 1 78 ? -1.936 3.111 -4.578 1.00 97.06 78 LYS A C 1
ATOM 610 O O . LYS A 1 78 ? -1.469 3.435 -5.664 1.00 97.06 78 LYS A O 1
ATOM 615 N N . ARG A 1 79 ? -2.616 3.981 -3.826 1.00 95.81 79 ARG A N 1
ATOM 616 C CA . ARG A 1 79 ? -2.882 5.366 -4.274 1.00 95.81 79 ARG A CA 1
ATOM 617 C C . ARG A 1 79 ? -1.592 6.116 -4.582 1.00 95.81 79 ARG A C 1
ATOM 619 O O . ARG A 1 79 ? -1.435 6.687 -5.656 1.00 95.81 79 ARG A O 1
ATOM 626 N N . THR A 1 80 ? -0.625 6.012 -3.677 1.00 96.62 80 THR A N 1
ATOM 627 C CA . THR A 1 80 ? 0.698 6.612 -3.866 1.00 96.62 80 THR A CA 1
ATOM 628 C C . THR A 1 80 ? 1.423 6.033 -5.082 1.00 96.62 80 THR A C 1
ATOM 630 O O . THR A 1 80 ? 2.102 6.752 -5.816 1.00 96.62 80 THR A O 1
ATOM 633 N N . GLY A 1 81 ? 1.307 4.725 -5.296 1.00 95.75 81 GLY A N 1
ATOM 634 C CA . GLY A 1 81 ? 1.898 4.032 -6.427 1.00 95.75 81 GLY A CA 1
ATOM 635 C C . GLY A 1 81 ? 1.290 4.474 -7.756 1.00 95.75 81 GLY A C 1
ATOM 636 O O . GLY A 1 81 ? 2.037 4.745 -8.694 1.00 95.75 81 GLY A O 1
ATOM 637 N N . MET A 1 82 ? -0.032 4.645 -7.812 1.00 95.00 82 MET A N 1
ATOM 638 C CA . MET A 1 82 ? -0.726 5.211 -8.972 1.00 95.00 82 MET A CA 1
ATOM 639 C C . MET A 1 82 ? -0.210 6.615 -9.300 1.00 95.00 82 MET A C 1
ATOM 641 O O . MET A 1 82 ? 0.126 6.878 -10.452 1.00 95.00 82 MET A O 1
ATOM 645 N N . ASP A 1 83 ? -0.036 7.485 -8.300 1.00 94.81 83 ASP A N 1
ATOM 646 C CA . ASP A 1 83 ? 0.536 8.824 -8.512 1.00 94.81 83 ASP A CA 1
ATOM 647 C C . ASP A 1 83 ? 1.976 8.769 -9.053 1.00 94.81 83 ASP A C 1
ATOM 649 O O . ASP A 1 83 ? 2.386 9.602 -9.866 1.00 94.81 83 ASP A O 1
ATOM 653 N N . ILE A 1 84 ? 2.776 7.795 -8.604 1.00 93.56 84 ILE A N 1
ATOM 654 C CA . ILE A 1 84 ? 4.151 7.591 -9.085 1.00 93.56 84 ILE A CA 1
ATOM 655 C C . ILE A 1 84 ? 4.154 7.158 -10.555 1.00 93.56 84 ILE A C 1
ATOM 657 O O . ILE A 1 84 ? 4.946 7.698 -11.337 1.00 93.56 84 ILE A O 1
ATOM 661 N N . LEU A 1 85 ? 3.299 6.197 -10.914 1.00 90.00 85 LEU A N 1
ATOM 662 C CA . LEU A 1 85 ? 3.195 5.647 -12.267 1.00 90.00 85 LEU A CA 1
ATOM 663 C C . LEU A 1 85 ? 2.550 6.632 -13.247 1.00 90.00 85 LEU A C 1
ATOM 665 O O . LEU A 1 85 ? 2.991 6.729 -14.389 1.00 90.00 85 LEU A O 1
ATOM 669 N N . GLY A 1 86 ? 1.587 7.436 -12.791 1.00 88.88 86 GLY A N 1
ATOM 670 C CA . GLY A 1 86 ? 0.930 8.456 -13.609 1.00 88.88 86 GLY A CA 1
ATOM 671 C C . GLY A 1 86 ? 1.860 9.588 -14.056 1.00 88.88 86 GLY A C 1
ATOM 672 O O . GLY A 1 86 ? 1.614 10.221 -15.077 1.00 88.88 86 GLY A O 1
ATOM 673 N N . ARG A 1 87 ? 2.961 9.840 -13.332 1.00 88.44 87 ARG A N 1
ATOM 674 C CA . ARG A 1 87 ? 3.941 10.884 -13.694 1.00 88.44 87 ARG A CA 1
ATOM 675 C C . ARG A 1 87 ? 4.921 10.447 -14.776 1.00 88.44 87 ARG A C 1
ATOM 677 O O . ARG A 1 87 ? 5.346 11.267 -15.584 1.00 88.44 87 ARG A O 1
ATOM 684 N N . ARG A 1 88 ? 5.366 9.191 -14.730 1.00 82.81 88 ARG A N 1
ATOM 685 C CA . ARG A 1 88 ? 6.247 8.583 -15.734 1.00 82.81 88 ARG A CA 1
ATOM 686 C C . ARG A 1 88 ? 6.217 7.062 -15.606 1.00 82.81 88 ARG A C 1
ATOM 688 O O . ARG A 1 88 ? 6.004 6.568 -14.499 1.00 82.81 88 ARG A O 1
ATOM 695 N N . PRO A 1 89 ? 6.591 6.322 -16.660 1.00 81.44 89 PRO A N 1
ATOM 696 C CA . PRO A 1 89 ? 6.928 4.912 -16.524 1.00 81.44 89 PRO A CA 1
ATOM 697 C C . PRO A 1 89 ? 8.007 4.709 -15.448 1.00 81.44 89 PRO A C 1
ATOM 699 O O . PRO A 1 89 ? 8.983 5.471 -15.372 1.00 81.44 89 PRO A O 1
ATOM 702 N N . ASN A 1 90 ? 7.832 3.694 -14.607 1.00 83.81 90 ASN A N 1
ATOM 703 C CA . ASN A 1 90 ? 8.810 3.238 -13.620 1.00 83.81 90 ASN A CA 1
ATOM 704 C C . ASN A 1 90 ? 8.935 1.721 -13.731 1.00 83.81 90 ASN A C 1
ATOM 706 O O . ASN A 1 90 ? 7.944 1.065 -14.042 1.00 83.81 90 ASN A O 1
ATOM 710 N N . SER A 1 91 ? 10.118 1.185 -13.437 1.00 87.44 91 SER A N 1
ATOM 711 C CA . SER A 1 91 ? 10.258 -0.257 -13.230 1.00 87.44 91 SER A CA 1
ATOM 712 C C . SER A 1 91 ? 9.635 -0.680 -11.902 1.00 87.44 91 SER A C 1
ATOM 714 O O . SER A 1 91 ? 9.443 0.144 -10.994 1.00 87.44 91 SER A O 1
ATOM 716 N N . GLU A 1 92 ? 9.388 -1.978 -11.754 1.00 89.75 92 GLU A N 1
ATOM 717 C CA . GLU A 1 92 ? 8.910 -2.557 -10.500 1.00 89.75 92 GLU A CA 1
ATOM 718 C C . GLU A 1 92 ? 9.824 -2.188 -9.319 1.00 89.75 92 GLU A C 1
ATOM 720 O O . GLU A 1 92 ? 9.358 -1.711 -8.278 1.00 89.75 92 GLU A O 1
ATOM 725 N N . LYS A 1 93 ? 11.144 -2.327 -9.497 1.00 89.06 93 LYS A N 1
ATOM 726 C CA . LYS A 1 93 ? 12.132 -1.977 -8.468 1.00 89.06 93 LYS A CA 1
ATOM 727 C C . LYS A 1 93 ? 12.069 -0.495 -8.094 1.00 89.06 93 LYS A C 1
ATOM 729 O O . LYS A 1 93 ? 12.075 -0.163 -6.911 1.00 89.06 93 LYS A O 1
ATOM 734 N N . GLU A 1 94 ? 11.981 0.405 -9.078 1.00 90.12 94 GLU A N 1
ATOM 735 C CA . GLU A 1 94 ? 11.864 1.842 -8.806 1.00 90.12 94 GLU A CA 1
ATOM 736 C C . GLU A 1 94 ? 10.604 2.165 -7.994 1.00 90.12 94 GLU A C 1
ATOM 738 O O . GLU A 1 94 ? 10.654 3.032 -7.115 1.00 90.12 94 GLU A O 1
ATOM 743 N N . LEU A 1 95 ? 9.483 1.495 -8.282 1.00 93.62 95 LEU A N 1
ATOM 744 C CA . LEU A 1 95 ? 8.251 1.666 -7.519 1.00 93.62 95 LEU A CA 1
ATOM 745 C C . LEU A 1 95 ? 8.427 1.179 -6.076 1.00 93.62 95 LEU A C 1
ATOM 747 O O . LEU A 1 95 ? 8.144 1.944 -5.152 1.00 93.62 95 LEU A O 1
ATOM 751 N N . ARG A 1 96 ? 8.932 -0.047 -5.881 1.00 95.38 96 ARG A N 1
ATOM 752 C CA . ARG A 1 96 ? 9.173 -0.630 -4.549 1.00 95.38 96 ARG A CA 1
ATOM 753 C C . ARG A 1 96 ? 10.074 0.273 -3.702 1.00 95.38 96 ARG A C 1
ATOM 755 O O . ARG A 1 96 ? 9.706 0.637 -2.586 1.00 95.38 96 ARG A O 1
ATOM 762 N N . ASP A 1 97 ? 11.188 0.734 -4.270 1.00 94.56 97 ASP A N 1
ATOM 763 C CA . ASP A 1 97 ? 12.146 1.624 -3.600 1.00 94.56 97 ASP A CA 1
ATOM 764 C C . ASP A 1 97 ? 11.523 2.988 -3.242 1.00 94.56 97 ASP A C 1
ATOM 766 O O . ASP A 1 97 ? 11.866 3.609 -2.232 1.00 94.56 97 ASP A O 1
ATOM 770 N N . LYS A 1 98 ? 10.615 3.509 -4.076 1.00 95.69 98 LYS A N 1
ATOM 771 C CA . LYS A 1 98 ? 9.909 4.771 -3.800 1.00 95.69 98 LYS A CA 1
ATOM 772 C C . LYS A 1 98 ? 8.857 4.623 -2.709 1.00 95.69 98 LYS A C 1
ATOM 774 O O . LYS A 1 98 ? 8.744 5.530 -1.888 1.00 95.69 98 LYS A O 1
ATOM 779 N N . LEU A 1 99 ? 8.098 3.530 -2.705 1.00 96.75 99 LEU A N 1
ATOM 780 C CA . LEU A 1 99 ? 7.097 3.269 -1.673 1.00 96.75 99 LEU A CA 1
ATOM 781 C C . LEU A 1 99 ? 7.770 3.024 -0.314 1.00 96.75 99 LEU A C 1
ATOM 783 O O . LEU A 1 99 ? 7.387 3.653 0.668 1.00 96.75 99 LEU A O 1
ATOM 787 N N . ALA A 1 100 ? 8.846 2.234 -0.270 1.00 96.31 100 ALA A N 1
ATOM 788 C CA . ALA A 1 100 ? 9.613 2.015 0.957 1.00 96.31 100 ALA A CA 1
ATOM 789 C C . ALA A 1 100 ? 10.173 3.329 1.534 1.00 96.31 100 ALA A C 1
ATOM 791 O O . ALA A 1 100 ? 10.020 3.605 2.720 1.00 96.31 100 ALA A O 1
ATOM 792 N N . ARG A 1 101 ? 10.737 4.210 0.690 1.00 96.56 101 ARG A N 1
ATOM 793 C CA . ARG A 1 101 ? 11.209 5.543 1.125 1.00 96.56 101 ARG A CA 1
ATOM 794 C C . ARG A 1 101 ? 10.105 6.465 1.643 1.00 96.56 101 ARG A C 1
ATOM 796 O O . ARG A 1 101 ? 10.411 7.435 2.326 1.00 96.56 101 ARG A O 1
ATOM 803 N N . LYS A 1 102 ? 8.843 6.200 1.304 1.00 95.88 102 LYS A N 1
ATOM 804 C CA . LYS A 1 102 ? 7.683 6.926 1.837 1.00 95.88 102 LYS A CA 1
ATOM 805 C C . LYS A 1 102 ? 7.168 6.352 3.161 1.00 95.88 102 LYS A C 1
ATOM 807 O O . LYS A 1 102 ? 6.217 6.902 3.702 1.00 95.88 102 LYS A O 1
ATOM 812 N N . GLY A 1 103 ? 7.803 5.300 3.681 1.00 96.19 103 GLY A N 1
ATOM 813 C CA . GLY A 1 103 ? 7.504 4.721 4.989 1.00 96.19 103 GLY A CA 1
ATOM 814 C C . GLY A 1 103 ? 6.527 3.548 4.968 1.00 96.19 103 GLY A C 1
ATOM 815 O O . GLY A 1 103 ? 6.134 3.102 6.037 1.00 96.19 103 GLY A O 1
ATOM 816 N N . PHE A 1 104 ? 6.140 3.035 3.794 1.00 97.44 104 PHE A N 1
ATOM 817 C CA . PHE A 1 104 ? 5.274 1.855 3.717 1.00 97.44 104 PHE A CA 1
ATOM 818 C C . PHE A 1 104 ? 6.025 0.578 4.105 1.00 97.44 104 PHE A C 1
ATOM 820 O O . PHE A 1 104 ? 7.174 0.368 3.698 1.00 97.44 104 PHE A O 1
ATOM 827 N N . SER A 1 105 ? 5.351 -0.305 4.837 1.00 97.38 105 SER A N 1
ATOM 828 C CA . SER A 1 105 ? 5.873 -1.610 5.225 1.00 97.38 105 SER A CA 1
ATOM 829 C C . SER A 1 105 ? 6.183 -2.491 4.014 1.00 97.38 105 SER A C 1
ATOM 831 O O . SER A 1 105 ? 5.554 -2.405 2.956 1.00 97.38 105 SER A O 1
ATOM 833 N N . LYS A 1 106 ? 7.132 -3.419 4.182 1.00 96.81 106 LYS A N 1
ATOM 834 C CA . LYS A 1 106 ? 7.493 -4.387 3.134 1.00 96.81 106 LYS A CA 1
ATOM 835 C C . LYS A 1 106 ? 6.280 -5.194 2.652 1.00 96.81 106 LYS A C 1
ATOM 837 O O . LYS A 1 106 ? 6.174 -5.472 1.462 1.00 96.81 106 LYS A O 1
ATOM 842 N N . ALA A 1 107 ? 5.363 -5.541 3.556 1.00 96.69 107 ALA A N 1
ATOM 843 C CA . ALA A 1 107 ? 4.151 -6.282 3.221 1.00 96.69 107 ALA A CA 1
ATOM 844 C C . ALA A 1 107 ? 3.208 -5.458 2.327 1.00 96.69 107 ALA A C 1
ATOM 846 O O . ALA A 1 107 ? 2.785 -5.948 1.279 1.00 96.69 107 ALA A O 1
ATOM 847 N N . ALA A 1 108 ? 2.942 -4.198 2.688 1.00 97.38 108 ALA A N 1
ATOM 848 C CA . ALA A 1 108 ? 2.125 -3.293 1.880 1.00 97.38 108 ALA A CA 1
ATOM 849 C C . ALA A 1 108 ? 2.758 -3.008 0.508 1.00 97.38 108 ALA A C 1
ATOM 851 O O . ALA A 1 108 ? 2.062 -3.022 -0.511 1.00 97.38 108 ALA A O 1
ATOM 852 N N . VAL A 1 109 ? 4.081 -2.805 0.462 1.00 97.62 109 VAL A N 1
ATOM 853 C CA . VAL A 1 109 ? 4.831 -2.609 -0.790 1.00 97.62 109 VAL A CA 1
ATOM 854 C C . VAL A 1 109 ? 4.706 -3.832 -1.696 1.00 97.62 109 VAL A C 1
ATOM 856 O O . VAL A 1 109 ? 4.344 -3.679 -2.859 1.00 97.62 109 VAL A O 1
ATOM 859 N N . ASN A 1 110 ? 4.948 -5.037 -1.171 1.00 96.50 110 ASN A N 1
ATOM 860 C CA . ASN A 1 110 ? 4.860 -6.274 -1.947 1.00 96.50 110 ASN A CA 1
ATOM 861 C C . ASN A 1 110 ? 3.454 -6.486 -2.519 1.00 96.50 110 ASN A C 1
ATOM 863 O O . ASN A 1 110 ? 3.319 -6.613 -3.733 1.00 96.50 110 ASN A O 1
ATOM 867 N N . ARG A 1 111 ? 2.413 -6.414 -1.675 1.00 96.75 111 ARG A N 1
ATOM 868 C CA . ARG A 1 111 ? 1.011 -6.565 -2.109 1.00 96.75 111 ARG A CA 1
ATOM 869 C C . ARG A 1 111 ? 0.612 -5.532 -3.160 1.00 96.75 111 ARG A C 1
ATOM 871 O O . ARG A 1 111 ? -0.145 -5.829 -4.081 1.00 96.75 111 ARG A O 1
ATOM 878 N N . THR A 1 112 ? 1.104 -4.302 -3.024 1.00 96.88 112 THR A N 1
ATOM 879 C CA . THR A 1 112 ? 0.845 -3.234 -3.998 1.00 96.88 112 THR A CA 1
ATOM 880 C C . THR A 1 112 ? 1.519 -3.528 -5.334 1.00 96.88 112 THR A C 1
ATOM 882 O O . THR A 1 112 ? 0.866 -3.447 -6.373 1.00 96.88 112 THR A O 1
ATOM 885 N N . SER A 1 113 ? 2.805 -3.887 -5.317 1.00 94.06 113 SER A N 1
ATOM 886 C CA . SER A 1 113 ? 3.563 -4.218 -6.526 1.00 94.06 113 SER A CA 1
ATOM 887 C C . SER A 1 113 ? 2.978 -5.423 -7.258 1.00 94.06 113 SER A C 1
ATOM 889 O O . SER A 1 113 ? 2.767 -5.338 -8.463 1.00 94.06 113 SER A O 1
ATOM 891 N N . GLU A 1 114 ? 2.644 -6.496 -6.540 1.00 94.44 114 GLU A N 1
ATOM 892 C CA . GLU A 1 114 ? 1.980 -7.683 -7.097 1.00 94.44 114 GLU A CA 1
ATOM 893 C C . GLU A 1 114 ? 0.659 -7.308 -7.769 1.00 94.44 114 GLU A C 1
ATOM 895 O O . GLU A 1 114 ? 0.443 -7.624 -8.938 1.00 94.44 114 GLU A O 1
ATOM 900 N N . ARG A 1 115 ? -0.180 -6.515 -7.090 1.00 93.88 115 ARG A N 1
ATOM 901 C CA . ARG A 1 115 ? -1.446 -6.062 -7.672 1.00 93.88 115 ARG A CA 1
ATOM 902 C C . ARG A 1 115 ? -1.250 -5.231 -8.942 1.00 93.88 115 ARG A C 1
ATOM 904 O O . ARG A 1 115 ? -2.070 -5.291 -9.854 1.00 93.88 115 ARG A O 1
ATOM 911 N N . PHE A 1 116 ? -0.199 -4.425 -9.013 1.00 93.94 116 PHE A N 1
ATOM 912 C CA . PHE A 1 116 ? 0.085 -3.622 -10.202 1.00 93.94 116 PHE A CA 1
ATOM 913 C C . PHE A 1 116 ? 0.634 -4.446 -11.362 1.00 93.94 116 PHE A C 1
ATOM 915 O O . PHE A 1 116 ? 0.327 -4.125 -12.509 1.00 93.94 116 PHE A O 1
ATOM 922 N N . LEU A 1 117 ? 1.389 -5.508 -11.081 1.00 90.44 117 LEU A N 1
ATOM 923 C CA . LEU A 1 117 ? 1.802 -6.487 -12.087 1.00 90.44 117 LEU A CA 1
ATOM 924 C C . LEU A 1 117 ? 0.583 -7.234 -12.648 1.00 90.44 117 LEU A C 1
ATOM 926 O O . LEU A 1 117 ? 0.422 -7.312 -13.863 1.00 90.44 117 LEU A O 1
ATOM 930 N N . GLU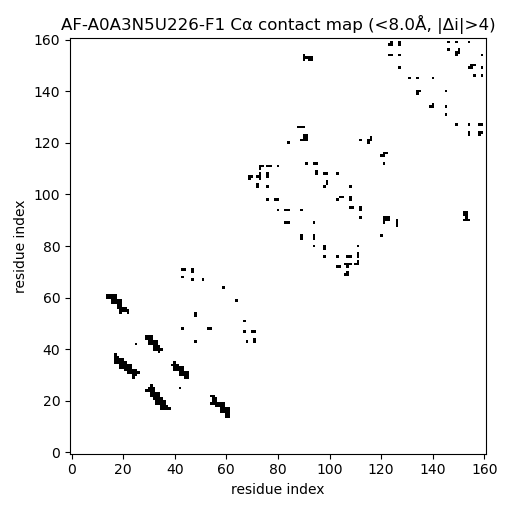 A 1 118 ? -0.326 -7.700 -11.782 1.00 91.25 118 GLU A N 1
ATOM 931 C CA . GLU A 1 118 ? -1.581 -8.353 -12.194 1.00 91.25 118 GLU A CA 1
ATOM 932 C C . GLU A 1 118 ? -2.425 -7.463 -13.114 1.00 91.25 118 GLU A C 1
ATOM 934 O O . GLU A 1 118 ? -2.955 -7.917 -14.127 1.00 91.25 118 GLU A O 1
ATOM 939 N N . LEU A 1 119 ? -2.531 -6.176 -12.773 1.00 90.25 119 LEU A N 1
ATOM 940 C CA . LEU A 1 119 ? -3.273 -5.183 -13.551 1.00 90.25 119 LEU A CA 1
ATOM 941 C C . LEU A 1 119 ? -2.494 -4.653 -14.768 1.00 90.25 119 LEU A C 1
ATOM 943 O O . LEU A 1 119 ? -2.996 -3.767 -15.458 1.00 90.25 119 LEU A O 1
ATOM 947 N N . ARG A 1 120 ? -1.280 -5.164 -15.030 1.00 87.25 120 ARG A N 1
ATOM 948 C CA . ARG A 1 120 ? -0.362 -4.701 -16.090 1.00 87.25 120 ARG A CA 1
ATOM 949 C C . ARG A 1 120 ? -0.072 -3.195 -16.050 1.00 87.25 120 ARG A C 1
ATOM 951 O O . ARG A 1 120 ? 0.193 -2.569 -17.072 1.00 87.25 120 ARG A O 1
ATOM 958 N N . LEU A 1 121 ? -0.123 -2.605 -14.857 1.00 84.81 121 LEU A N 1
ATOM 959 C CA . LEU A 1 121 ? 0.304 -1.225 -14.602 1.00 84.81 121 LEU A CA 1
ATOM 960 C C . LEU A 1 121 ? 1.828 -1.131 -14.458 1.00 84.81 121 LEU A C 1
ATOM 962 O O . LEU A 1 121 ? 2.415 -0.073 -14.684 1.00 84.81 121 LEU A O 1
ATOM 966 N N . LEU A 1 122 ? 2.457 -2.243 -14.078 1.00 85.06 122 LEU A N 1
ATOM 967 C CA . LEU A 1 122 ? 3.893 -2.461 -14.154 1.00 85.06 122 LEU A CA 1
ATOM 968 C C . LEU A 1 122 ? 4.168 -3.497 -15.236 1.00 85.06 122 LEU A C 1
ATOM 970 O O . LEU A 1 122 ? 3.634 -4.602 -15.191 1.00 85.06 122 LEU A O 1
ATOM 974 N N . ASP A 1 123 ? 5.019 -3.129 -16.182 1.00 78.25 123 ASP A N 1
ATOM 975 C CA . ASP A 1 123 ? 5.534 -4.026 -17.205 1.00 78.25 123 ASP A CA 1
ATOM 976 C C . ASP A 1 123 ? 6.984 -3.619 -17.486 1.00 78.25 123 ASP A C 1
ATOM 978 O O . ASP A 1 123 ? 7.259 -2.595 -18.120 1.00 78.25 123 ASP A O 1
ATOM 982 N N . ASP A 1 124 ? 7.923 -4.398 -16.953 1.00 73.00 124 ASP A N 1
ATOM 983 C CA . ASP A 1 124 ? 9.352 -4.115 -17.078 1.00 73.00 124 ASP A CA 1
ATOM 984 C C . ASP A 1 124 ? 9.848 -4.262 -18.531 1.00 73.00 124 ASP A C 1
ATOM 986 O O . ASP A 1 124 ? 10.825 -3.609 -18.911 1.00 73.00 124 ASP A O 1
ATOM 990 N N . LEU A 1 125 ? 9.160 -5.043 -19.375 1.00 71.12 125 LEU A N 1
ATOM 991 C CA . LEU A 1 125 ? 9.469 -5.170 -20.801 1.00 71.12 125 LEU A CA 1
ATOM 992 C C . LEU A 1 125 ? 9.034 -3.914 -21.562 1.00 71.12 125 LEU A C 1
ATOM 994 O O . LEU A 1 125 ? 9.822 -3.358 -22.331 1.00 71.12 125 LEU A O 1
ATOM 998 N N . GLU A 1 126 ? 7.817 -3.427 -21.330 1.00 73.31 126 GLU A N 1
ATOM 999 C CA . GLU A 1 126 ? 7.354 -2.166 -21.921 1.00 73.31 126 GLU A CA 1
ATOM 1000 C C . GLU A 1 126 ? 8.149 -0.967 -21.387 1.00 73.31 126 GLU A C 1
ATOM 1002 O O . GLU A 1 126 ? 8.520 -0.069 -22.152 1.00 73.31 126 GLU A O 1
ATOM 1007 N N . TYR A 1 127 ? 8.524 -0.987 -20.104 1.00 77.38 127 TYR A N 1
ATOM 1008 C CA . TYR A 1 127 ? 9.456 -0.017 -19.536 1.00 77.38 127 TYR A CA 1
ATOM 1009 C C . TYR A 1 127 ? 10.804 -0.040 -20.269 1.00 77.38 127 TYR A C 1
ATOM 1011 O O . TYR A 1 127 ? 11.297 1.012 -20.685 1.00 77.38 127 TYR A O 1
ATOM 1019 N N . CYS A 1 128 ? 11.379 -1.229 -20.478 1.00 73.25 128 CYS A N 1
ATOM 1020 C CA . CYS A 1 128 ? 12.639 -1.421 -21.191 1.00 73.25 128 CYS A CA 1
ATOM 1021 C C . CYS A 1 128 ? 12.570 -0.870 -22.624 1.00 73.25 128 CYS A C 1
ATOM 1023 O O . CYS A 1 128 ? 13.395 -0.034 -23.007 1.00 73.25 128 CYS A O 1
ATOM 1025 N N . LYS A 1 129 ? 11.545 -1.256 -23.395 1.00 75.25 129 LYS A N 1
ATOM 1026 C CA . LYS A 1 129 ? 11.338 -0.778 -24.772 1.00 75.25 129 LYS A CA 1
ATOM 1027 C C . LYS A 1 129 ? 11.192 0.739 -24.834 1.00 75.25 129 LYS A C 1
ATOM 1029 O O . LYS A 1 129 ? 11.861 1.388 -25.641 1.00 75.25 129 LYS A O 1
ATOM 1034 N N . SER A 1 130 ? 10.357 1.316 -23.968 1.00 73.25 130 SER A N 1
ATOM 1035 C CA . SER A 1 130 ? 10.146 2.766 -23.893 1.00 73.25 130 SER A CA 1
ATOM 1036 C C . SER A 1 130 ? 11.442 3.505 -23.540 1.00 73.25 130 SER A C 1
ATOM 1038 O O . SER A 1 130 ? 11.804 4.502 -24.177 1.00 73.25 130 SER A O 1
ATOM 1040 N N . TRP A 1 131 ? 12.211 2.968 -22.590 1.00 73.00 131 TRP A N 1
ATOM 1041 C CA . TRP A 1 131 ? 13.485 3.531 -22.151 1.00 73.00 131 TRP A CA 1
ATOM 1042 C C . TRP A 1 131 ? 14.559 3.500 -23.247 1.00 73.00 131 TRP A C 1
ATOM 1044 O O . TRP A 1 131 ? 15.221 4.515 -23.497 1.00 73.00 131 TRP A O 1
ATOM 1054 N N . ILE A 1 132 ? 14.711 2.361 -23.931 1.00 75.56 132 ILE A N 1
ATOM 1055 C CA . ILE A 1 132 ? 15.630 2.199 -25.066 1.00 75.56 132 ILE A CA 1
ATOM 1056 C C . ILE A 1 132 ? 15.239 3.163 -26.188 1.00 75.56 132 ILE A C 1
ATOM 1058 O O . ILE A 1 132 ? 16.086 3.926 -26.659 1.00 75.56 132 ILE A O 1
ATOM 1062 N N . ARG A 1 133 ? 13.953 3.193 -26.566 1.00 75.62 133 ARG A N 1
ATOM 1063 C CA . ARG A 1 133 ? 13.425 4.083 -27.607 1.00 75.62 133 ARG A CA 1
ATOM 1064 C C . ARG A 1 133 ? 13.764 5.541 -27.291 1.00 75.62 133 ARG A C 1
ATOM 1066 O O . ARG A 1 133 ? 14.380 6.212 -28.116 1.00 75.62 133 ARG A O 1
ATOM 1073 N N . SER A 1 134 ? 13.466 6.007 -26.077 1.00 74.00 134 SER A N 1
ATOM 1074 C CA . SER A 1 134 ? 13.772 7.374 -25.630 1.00 74.00 134 SER A CA 1
ATOM 1075 C C . SER A 1 134 ? 15.266 7.728 -25.747 1.00 74.00 134 SER A C 1
ATOM 1077 O O . SER A 1 134 ? 15.619 8.807 -26.227 1.00 74.00 134 SER A O 1
ATOM 1079 N N . ARG A 1 135 ? 16.170 6.812 -25.368 1.00 73.44 135 ARG A N 1
ATOM 1080 C CA . ARG A 1 135 ? 17.630 7.032 -25.410 1.00 73.44 135 ARG A CA 1
ATOM 1081 C C . ARG A 1 135 ? 18.216 6.999 -26.821 1.00 73.44 135 ARG A C 1
ATOM 1083 O O . ARG A 1 135 ? 19.107 7.805 -27.099 1.00 73.44 135 ARG A O 1
ATOM 1090 N N . ILE A 1 136 ? 17.723 6.109 -27.687 1.00 70.31 136 ILE A N 1
ATOM 1091 C CA . ILE A 1 136 ? 18.133 6.033 -29.098 1.00 70.31 136 ILE A CA 1
ATOM 1092 C C . ILE A 1 136 ? 17.751 7.329 -29.817 1.00 70.31 136 ILE A C 1
ATOM 1094 O O . ILE A 1 136 ? 18.614 7.951 -30.436 1.00 70.31 136 ILE A O 1
ATOM 1098 N N . TYR A 1 137 ? 16.502 7.792 -29.670 1.00 63.34 137 TYR A N 1
ATOM 1099 C CA . TYR A 1 137 ? 16.053 9.051 -30.280 1.00 63.34 137 TYR A CA 1
ATOM 1100 C C . TYR A 1 137 ? 16.846 10.264 -29.785 1.00 63.34 137 TYR A C 1
ATOM 1102 O O . TYR A 1 137 ? 17.103 11.187 -30.552 1.00 63.34 137 TYR A O 1
ATOM 1110 N N . ALA A 1 138 ? 17.289 10.253 -28.527 1.00 63.94 138 ALA A N 1
ATOM 1111 C CA . ALA A 1 138 ? 18.061 11.352 -27.965 1.00 63.94 138 ALA A CA 1
ATOM 1112 C C . ALA A 1 138 ? 19.552 11.359 -28.387 1.00 63.94 138 ALA A C 1
ATOM 1114 O O . ALA A 1 138 ? 20.246 12.322 -28.066 1.00 63.94 138 ALA A O 1
ATOM 1115 N N . LYS A 1 139 ? 20.073 10.316 -29.063 1.00 64.62 139 LYS A N 1
ATOM 1116 C CA . LYS A 1 139 ? 21.514 10.124 -29.373 1.00 64.62 139 LYS A CA 1
ATOM 1117 C C . LYS A 1 139 ? 22.448 10.294 -28.154 1.00 64.62 139 LYS A C 1
ATOM 1119 O O . LYS A 1 139 ? 23.588 10.724 -28.294 1.00 64.62 139 LYS A O 1
ATOM 1124 N N . ARG A 1 140 ? 21.978 9.990 -26.934 1.00 61.22 140 ARG A N 1
ATOM 1125 C CA . ARG A 1 140 ? 22.686 10.351 -25.681 1.00 61.22 140 ARG A CA 1
ATOM 1126 C C . ARG A 1 140 ? 23.520 9.245 -25.036 1.00 61.22 140 ARG A C 1
ATOM 1128 O O . ARG A 1 140 ? 24.114 9.509 -23.992 1.00 61.22 140 ARG A O 1
ATOM 1135 N N . SER A 1 141 ? 23.505 8.003 -25.525 1.00 65.50 141 SER A N 1
ATOM 1136 C CA . SER A 1 141 ? 24.179 6.894 -24.823 1.00 65.50 141 SER A CA 1
ATOM 1137 C C . SER A 1 141 ? 24.532 5.720 -25.728 1.00 65.50 141 SER A C 1
ATOM 1139 O O . SER A 1 141 ? 23.788 5.391 -26.650 1.00 65.50 141 SER A O 1
ATOM 1141 N N . SER A 1 142 ? 25.638 5.055 -25.401 1.00 75.62 142 SER A N 1
ATOM 1142 C CA . SER A 1 142 ? 26.030 3.768 -25.977 1.00 75.62 142 SER A CA 1
ATOM 1143 C C . SER A 1 142 ? 25.124 2.626 -25.490 1.00 75.62 142 SER A C 1
ATOM 1145 O O . SER A 1 142 ? 24.479 2.719 -24.441 1.00 75.62 142 SER A O 1
ATOM 1147 N N . ARG A 1 143 ? 25.101 1.503 -26.225 1.00 72.94 143 ARG A N 1
ATOM 1148 C CA . ARG A 1 143 ? 24.338 0.293 -25.854 1.00 72.94 143 ARG A CA 1
ATOM 1149 C C . ARG A 1 143 ? 24.668 -0.181 -24.431 1.00 72.94 143 ARG A C 1
ATOM 1151 O O . ARG A 1 143 ? 23.760 -0.473 -23.659 1.00 72.94 143 ARG A O 1
ATOM 1158 N N . ASN A 1 144 ? 25.949 -0.191 -24.063 1.00 76.75 144 ASN A N 1
ATOM 1159 C CA . ASN A 1 144 ? 26.405 -0.657 -22.749 1.00 76.75 144 ASN A CA 1
ATOM 1160 C C . ASN A 1 144 ? 25.921 0.240 -21.601 1.00 76.75 144 ASN A C 1
ATOM 1162 O O . ASN A 1 144 ? 25.522 -0.268 -20.555 1.00 76.75 144 ASN A O 1
ATOM 1166 N N . GLU A 1 145 ? 25.883 1.561 -21.797 1.00 77.00 145 GLU A N 1
ATOM 1167 C CA . GLU A 1 145 ? 25.339 2.484 -20.793 1.00 77.00 145 GLU A CA 1
ATOM 1168 C C . GLU A 1 145 ? 23.831 2.309 -20.591 1.00 77.00 145 GLU A C 1
ATOM 1170 O O . GLU A 1 145 ? 23.333 2.462 -19.474 1.00 77.00 145 GLU A O 1
ATOM 1175 N N . ILE A 1 146 ? 23.092 2.007 -21.663 1.00 72.88 146 ILE A N 1
ATOM 1176 C CA . ILE A 1 146 ? 21.652 1.740 -21.586 1.00 72.88 146 ILE A CA 1
ATOM 1177 C C . ILE A 1 146 ? 21.410 0.443 -20.807 1.00 72.88 146 ILE A C 1
ATOM 1179 O O . ILE A 1 146 ? 20.609 0.447 -19.874 1.00 72.88 146 ILE A O 1
ATOM 1183 N N . LEU A 1 147 ? 22.157 -0.622 -21.114 1.00 75.00 147 LEU A N 1
ATOM 1184 C CA . LEU A 1 147 ? 22.074 -1.906 -20.411 1.00 75.00 147 LEU A CA 1
ATOM 1185 C C . LEU A 1 147 ? 22.422 -1.780 -18.923 1.00 75.00 147 LEU A C 1
ATOM 1187 O O . LEU A 1 147 ? 21.666 -2.251 -18.077 1.00 75.00 147 LEU A O 1
ATOM 1191 N N . GLY A 1 148 ? 23.511 -1.085 -18.577 1.00 74.88 148 GLY A N 1
ATOM 1192 C CA . GLY A 1 148 ? 23.875 -0.849 -17.175 1.00 74.88 148 GLY A CA 1
ATOM 1193 C C . GLY A 1 148 ? 22.799 -0.070 -16.406 1.00 74.88 148 GLY A C 1
ATOM 1194 O O . GLY A 1 148 ? 22.483 -0.385 -15.256 1.00 74.88 148 GLY A O 1
ATOM 1195 N N . LYS A 1 149 ? 22.162 0.914 -17.054 1.00 77.25 149 LYS A N 1
ATOM 1196 C CA . LYS A 1 149 ? 21.044 1.672 -16.468 1.00 77.25 149 LYS A CA 1
ATOM 1197 C C . LYS A 1 149 ? 19.772 0.838 -16.311 1.00 77.25 149 LYS A C 1
ATOM 1199 O O . LYS A 1 149 ? 19.045 1.057 -15.351 1.00 77.25 149 LYS A O 1
ATOM 1204 N N . LEU A 1 150 ? 19.493 -0.099 -17.212 1.00 77.38 150 LEU A N 1
ATOM 1205 C CA . LEU A 1 150 ? 18.351 -1.012 -17.088 1.00 77.38 150 LEU A CA 1
ATOM 1206 C C . LEU A 1 150 ? 18.555 -2.008 -15.938 1.00 77.38 150 LEU A C 1
ATOM 1208 O O . LEU A 1 150 ? 17.668 -2.153 -15.100 1.00 77.38 150 LEU A O 1
ATOM 1212 N N . ILE A 1 151 ? 19.760 -2.572 -15.811 1.00 78.69 151 ILE A N 1
ATOM 1213 C CA . ILE A 1 151 ? 20.114 -3.497 -14.722 1.00 78.69 151 ILE A CA 1
ATOM 1214 C C . ILE A 1 151 ? 20.018 -2.808 -13.353 1.00 78.69 151 ILE A C 1
ATOM 1216 O O . ILE A 1 151 ? 19.403 -3.334 -12.430 1.00 78.69 151 ILE A O 1
ATOM 1220 N N . THR A 1 152 ? 20.559 -1.594 -13.210 1.00 75.88 152 THR A N 1
ATOM 1221 C CA . THR A 1 152 ? 20.445 -0.820 -11.951 1.00 75.88 152 THR A CA 1
ATOM 1222 C C . THR A 1 152 ? 19.000 -0.452 -11.596 1.00 75.88 152 THR A C 1
ATOM 1224 O O . THR A 1 152 ? 18.672 -0.260 -10.422 1.00 75.88 152 THR A O 1
ATOM 1227 N N . LYS A 1 153 ? 18.114 -0.403 -12.596 1.00 74.81 153 LYS A N 1
ATOM 1228 C CA . LYS A 1 153 ? 16.669 -0.214 -12.433 1.00 74.81 153 LYS A CA 1
ATOM 1229 C C . LYS A 1 153 ? 15.908 -1.516 -12.191 1.00 74.81 153 LYS A C 1
ATOM 1231 O O . LYS A 1 153 ? 14.691 -1.464 -12.068 1.00 74.81 153 LYS A O 1
ATOM 1236 N N . GLY A 1 154 ? 16.596 -2.647 -12.071 1.00 73.50 154 GLY A N 1
ATOM 1237 C CA . GLY A 1 154 ? 15.996 -3.947 -11.780 1.00 73.50 154 GLY A CA 1
ATOM 1238 C C . GLY A 1 154 ? 15.465 -4.696 -12.999 1.00 73.50 154 GLY A C 1
ATOM 1239 O O . GLY A 1 154 ? 14.942 -5.786 -12.824 1.00 73.50 154 GLY A O 1
ATOM 1240 N N . VAL A 1 155 ? 15.631 -4.166 -14.217 1.00 74.12 155 VAL A N 1
ATOM 1241 C CA . VAL A 1 155 ? 15.248 -4.887 -15.436 1.00 74.12 155 VAL A CA 1
ATOM 1242 C C . VAL A 1 155 ? 16.303 -5.954 -15.715 1.00 74.12 155 VAL A C 1
ATOM 1244 O O . VAL A 1 155 ? 17.482 -5.638 -15.913 1.00 74.12 155 VAL A O 1
ATOM 1247 N N . GLY A 1 156 ? 15.874 -7.216 -15.712 1.00 68.75 156 GLY A N 1
ATOM 1248 C CA . GLY A 1 156 ? 16.725 -8.373 -15.974 1.00 68.75 156 GLY A CA 1
ATOM 1249 C C . GLY A 1 156 ? 17.432 -8.299 -17.330 1.00 68.75 156 GLY A C 1
ATOM 1250 O O . GLY A 1 156 ? 16.941 -7.708 -18.296 1.00 68.75 156 GLY A O 1
ATOM 1251 N N . ARG A 1 157 ? 18.623 -8.904 -17.416 1.00 61.00 157 ARG A N 1
ATOM 1252 C CA . ARG A 1 157 ? 19.434 -8.923 -18.649 1.00 61.00 157 ARG A CA 1
ATOM 1253 C C . ARG A 1 157 ? 18.768 -9.715 -19.778 1.00 61.00 157 ARG A C 1
ATOM 1255 O O . ARG A 1 157 ? 19.070 -9.501 -20.945 1.00 61.00 157 ARG A O 1
ATOM 1262 N N . ASP A 1 158 ? 17.887 -10.635 -19.415 1.00 60.84 158 ASP A N 1
ATOM 1263 C CA . ASP A 1 158 ? 17.029 -11.419 -20.296 1.00 60.84 158 ASP A CA 1
ATOM 1264 C C . ASP A 1 158 ? 15.955 -10.561 -20.986 1.00 60.84 158 ASP A C 1
ATOM 1266 O O . ASP A 1 158 ? 15.691 -10.777 -22.167 1.00 60.84 158 ASP A O 1
ATOM 1270 N N . ILE A 1 159 ? 15.428 -9.545 -20.290 1.00 62.41 159 ILE A N 1
ATOM 1271 C CA . ILE A 1 159 ? 14.458 -8.568 -20.815 1.00 62.41 159 ILE A CA 1
ATOM 1272 C C . ILE A 1 159 ? 15.169 -7.456 -21.607 1.00 62.41 159 ILE A C 1
ATOM 1274 O O . ILE A 1 159 ? 14.633 -6.916 -22.574 1.00 62.41 159 ILE A O 1
ATOM 1278 N N . ALA A 1 160 ? 16.394 -7.104 -21.216 1.00 58.47 160 ALA A N 1
ATOM 1279 C CA . ALA A 1 160 ? 17.193 -6.043 -21.825 1.00 58.47 160 ALA A CA 1
ATOM 1280 C C . ALA A 1 160 ? 18.036 -6.520 -23.031 1.00 58.47 160 ALA A C 1
ATOM 1282 O O . ALA A 1 160 ? 19.251 -6.312 -23.045 1.00 58.47 160 ALA A O 1
ATOM 1283 N N . LYS A 1 161 ? 17.425 -7.169 -24.031 1.00 56.22 161 LYS A N 1
ATOM 1284 C CA . LYS A 1 161 ? 18.098 -7.579 -25.283 1.00 56.22 161 LYS A CA 1
ATOM 1285 C C . 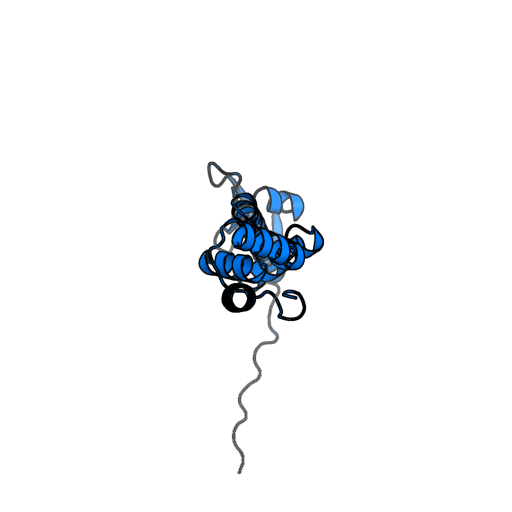LYS A 1 161 ? 17.784 -6.662 -26.462 1.00 56.22 161 LYS A C 1
ATOM 1287 O O . LYS A 1 161 ? 16.633 -6.187 -26.555 1.00 56.22 161 LYS A O 1
#